Protein AF-Q5LKB1-F1 (afdb_monomer)

Nearest PDB structures (foldseek):
  8ail-assembly1_J  TM=5.888E-01  e=2.685E+00  Bacillus phage VMY22
  8cgp-assembly1_A  TM=6.392E-01  e=9.160E+00  Homo sapiens
  3v6k-assembly2_J  TM=4.999E-01  e=9.739E+00  Saccharolobus solfataricus P2

Organism: Bacillus thuringiensis subsp. konkukian (strain 97-27) (NCBI:txid281309)

Radius of gyration: 14.12 Å; Cα contacts (8 Å, |Δi|>4): 133; chains: 1; bounding box: 35×22×43 Å

Secondary structure (DSSP, 8-state):
-----EEEEEEEEETTS-EEEEEEEESSHHHHHHHHHHHHHHTTTEEEEE----S---S---------EEEEEGGGEEEEEEEE-

Structure (mmCIF, N/CA/C/O backbone):
data_AF-Q5LKB1-F1
#
_entry.id   AF-Q5LKB1-F1
#
loop_
_atom_site.group_PDB
_atom_site.id
_atom_site.type_symbol
_atom_site.label_atom_id
_atom_site.label_alt_id
_atom_site.label_comp_id
_atom_site.label_asym_id
_atom_site.label_entity_id
_atom_site.label_seq_id
_atom_site.pdbx_PDB_ins_code
_atom_site.Cartn_x
_atom_site.Cartn_y
_atom_site.Cartn_z
_atom_site.occupancy
_atom_site.B_iso_or_equiv
_atom_site.auth_seq_id
_atom_site.auth_comp_id
_atom_site.auth_asym_id
_atom_site.auth_atom_id
_atom_site.pdbx_PDB_model_num
ATOM 1 N N . MET A 1 1 ? -8.018 1.055 27.933 1.00 56.62 1 MET A N 1
ATOM 2 C CA . MET A 1 1 ? -8.319 2.028 26.865 1.00 56.62 1 MET A CA 1
ATOM 3 C C . MET A 1 1 ? -8.775 1.222 25.672 1.00 56.62 1 MET A C 1
ATOM 5 O O . MET A 1 1 ? -8.099 0.259 25.337 1.00 56.62 1 MET A O 1
ATOM 9 N N . GLU A 1 2 ? -9.944 1.531 25.126 1.00 67.75 2 GLU A N 1
ATOM 10 C CA . GLU A 1 2 ? -10.453 0.8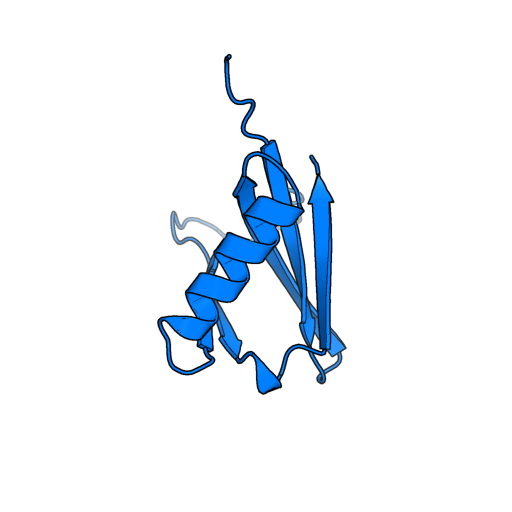60 23.931 1.00 67.75 2 GLU A CA 1
ATOM 11 C C . GLU A 1 2 ? -9.734 1.447 22.714 1.00 67.75 2 GLU A C 1
ATOM 13 O O . GLU A 1 2 ? -9.671 2.666 22.550 1.00 67.75 2 GLU A O 1
ATOM 18 N N . VAL A 1 3 ? -9.107 0.585 21.919 1.00 73.19 3 VAL A N 1
ATOM 19 C CA . VAL A 1 3 ? -8.391 0.992 20.712 1.00 73.19 3 VAL A CA 1
ATOM 20 C C . VAL A 1 3 ? -9.408 1.078 19.580 1.00 73.19 3 VAL A C 1
ATOM 22 O O . VAL A 1 3 ? -9.959 0.062 19.160 1.00 73.19 3 VAL A O 1
ATOM 25 N N . LYS A 1 4 ? -9.669 2.290 19.082 1.00 81.69 4 LYS A N 1
ATOM 26 C CA . LYS A 1 4 ? -10.560 2.491 17.937 1.00 81.69 4 LYS A CA 1
ATOM 27 C C . LYS A 1 4 ? -9.814 2.146 16.648 1.00 81.69 4 LYS A C 1
ATOM 29 O O . LYS A 1 4 ? -8.895 2.859 16.258 1.00 81.69 4 LYS A O 1
ATOM 34 N N . VAL A 1 5 ? -10.229 1.068 15.988 1.00 86.19 5 VAL A N 1
ATOM 35 C CA . VAL A 1 5 ? -9.751 0.697 14.649 1.00 86.19 5 VAL A CA 1
ATOM 36 C C . VAL A 1 5 ? -10.572 1.453 13.604 1.00 86.19 5 VAL A C 1
ATOM 38 O O . VAL A 1 5 ? -11.797 1.504 13.698 1.00 86.19 5 VAL A O 1
ATOM 41 N N . MET A 1 6 ? -9.892 2.055 12.632 1.00 88.94 6 MET A N 1
ATOM 42 C CA . MET A 1 6 ? -10.476 2.805 11.520 1.00 88.94 6 MET A CA 1
ATOM 43 C C . MET A 1 6 ? -10.123 2.121 10.198 1.00 88.94 6 MET A C 1
ATOM 45 O O . MET A 1 6 ? -9.067 1.492 10.088 1.00 88.94 6 MET A O 1
ATOM 49 N N . SER A 1 7 ? -10.987 2.257 9.194 1.00 91.81 7 SER A N 1
ATOM 50 C CA . SER A 1 7 ? -10.683 1.830 7.829 1.00 91.81 7 SER A CA 1
ATOM 51 C C . SER A 1 7 ? -9.975 2.973 7.109 1.00 91.81 7 SER A C 1
ATOM 53 O O . SER A 1 7 ? -10.547 4.037 6.896 1.00 91.81 7 SER A O 1
ATOM 55 N N . ILE A 1 8 ? -8.706 2.760 6.774 1.00 93.12 8 ILE A N 1
ATOM 56 C CA . ILE A 1 8 ? -7.847 3.749 6.124 1.00 93.12 8 ILE A CA 1
ATOM 57 C C . ILE A 1 8 ? -7.591 3.288 4.696 1.00 93.12 8 ILE A C 1
ATOM 59 O O . ILE A 1 8 ? -7.094 2.185 4.462 1.00 93.12 8 ILE A O 1
ATOM 63 N N . VAL A 1 9 ? -7.927 4.133 3.732 1.00 94.12 9 VAL A N 1
ATOM 64 C CA . VAL A 1 9 ? -7.636 3.899 2.322 1.00 94.12 9 VAL A CA 1
ATOM 65 C C . VAL A 1 9 ? -6.197 4.309 2.064 1.00 94.12 9 VAL A C 1
ATOM 67 O O . VAL A 1 9 ? -5.841 5.469 2.243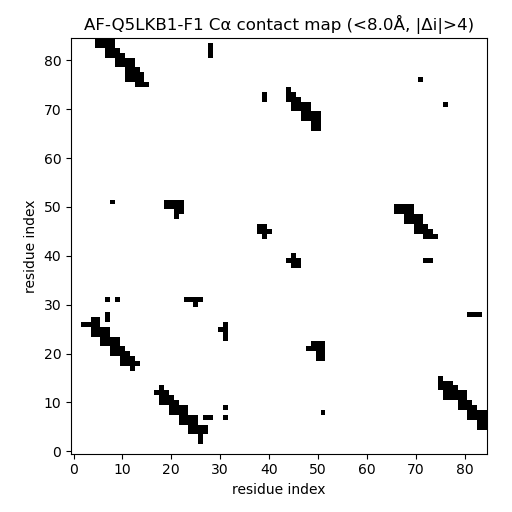 1.00 94.12 9 VAL A O 1
ATOM 70 N N . ALA A 1 10 ? -5.373 3.366 1.620 1.00 94.88 10 ALA A N 1
ATOM 71 C CA . ALA A 1 10 ? -4.024 3.646 1.157 1.00 94.88 10 ALA A CA 1
ATOM 72 C C . ALA A 1 10 ? -3.995 3.610 -0.368 1.00 94.88 10 ALA A C 1
ATOM 74 O O . ALA A 1 10 ? -4.273 2.572 -0.974 1.00 94.88 10 ALA A O 1
ATOM 75 N N . THR A 1 11 ? -3.655 4.738 -0.984 1.00 95.81 11 THR A N 1
ATOM 76 C CA . THR A 1 11 ? -3.561 4.885 -2.437 1.00 95.81 11 THR A CA 1
ATOM 77 C C . THR A 1 11 ? -2.102 4.931 -2.857 1.00 95.81 11 THR A C 1
ATOM 79 O O . THR A 1 11 ? -1.364 5.838 -2.490 1.00 95.81 11 THR A O 1
ATOM 82 N N . PHE A 1 12 ? -1.683 3.955 -3.655 1.00 95.50 12 PHE A N 1
ATOM 83 C CA . PHE A 1 12 ? -0.354 3.879 -4.247 1.00 95.50 12 PHE A CA 1
ATOM 84 C C . PHE A 1 12 ? -0.310 4.702 -5.533 1.00 95.50 12 PHE A C 1
ATOM 86 O O . PHE A 1 12 ? -1.060 4.432 -6.478 1.00 95.50 12 PHE A O 1
ATOM 93 N N . HIS A 1 13 ? 0.603 5.671 -5.587 1.00 95.50 13 HIS A N 1
ATOM 94 C CA . HIS A 1 13 ? 0.892 6.455 -6.783 1.00 95.50 13 HIS A CA 1
ATOM 95 C C . HIS A 1 13 ? 2.142 5.895 -7.452 1.00 95.50 13 HIS A C 1
ATOM 97 O O . HIS A 1 13 ? 3.244 6.015 -6.918 1.00 95.50 13 HIS A O 1
ATOM 103 N N . PHE A 1 14 ? 1.979 5.268 -8.615 1.00 93.62 14 PHE A N 1
ATOM 104 C CA . PHE A 1 14 ? 3.086 4.626 -9.318 1.00 93.62 14 PHE A CA 1
ATOM 105 C C . PHE A 1 14 ? 3.816 5.601 -10.242 1.00 93.62 14 PHE A C 1
ATOM 107 O O . PHE A 1 14 ? 3.212 6.522 -10.792 1.00 93.62 14 PHE A O 1
ATOM 114 N N . VAL A 1 15 ? 5.099 5.335 -10.496 1.00 92.50 15 VAL A N 1
ATOM 115 C CA . VAL A 1 15 ? 5.922 6.075 -11.477 1.00 92.50 15 VAL A CA 1
ATOM 116 C C . VAL A 1 15 ? 5.319 6.063 -12.887 1.00 92.50 15 VAL A C 1
ATOM 118 O O . VAL A 1 15 ? 5.542 6.982 -13.667 1.00 92.50 15 VAL A O 1
ATOM 121 N N . SER A 1 16 ? 4.512 5.048 -13.209 1.00 91.12 16 SER A N 1
ATOM 122 C CA . SER A 1 16 ? 3.787 4.928 -14.479 1.00 91.12 16 SER A CA 1
ATOM 123 C C . SER A 1 16 ? 2.586 5.874 -14.606 1.00 91.12 16 SER A C 1
ATOM 125 O O . SER A 1 16 ? 1.956 5.917 -15.659 1.00 91.12 16 SER A O 1
ATOM 127 N N . GLY A 1 17 ? 2.222 6.593 -13.539 1.00 91.50 17 GLY A N 1
ATOM 128 C CA . GLY A 1 17 ? 0.995 7.387 -13.456 1.00 91.50 17 GLY A CA 1
ATOM 129 C C . GLY A 1 17 ? -0.244 6.580 -13.052 1.00 91.50 17 GLY A C 1
ATOM 130 O O . GLY A 1 17 ? -1.300 7.167 -12.810 1.00 91.50 17 GLY A O 1
ATOM 131 N N . LEU A 1 18 ? -0.128 5.250 -12.930 1.00 91.69 18 LEU A N 1
ATOM 132 C CA . LEU A 1 18 ? -1.197 4.400 -12.411 1.00 91.69 18 LEU A CA 1
ATOM 133 C C . LEU A 1 18 ? -1.481 4.735 -10.940 1.00 91.69 18 LEU A C 1
ATOM 135 O O . LEU A 1 18 ? -0.582 5.114 -10.186 1.00 91.69 18 LEU A O 1
ATOM 139 N N . ARG A 1 19 ? -2.737 4.555 -10.522 1.00 93.62 19 ARG A N 1
ATOM 140 C CA . ARG A 1 19 ? -3.151 4.611 -9.118 1.00 93.62 19 ARG A CA 1
ATOM 141 C C . ARG A 1 19 ? -3.931 3.356 -8.761 1.00 93.62 19 ARG A C 1
ATOM 143 O O . ARG A 1 19 ? -4.803 2.929 -9.523 1.00 93.62 19 ARG A O 1
ATOM 150 N N . ARG A 1 20 ? -3.608 2.763 -7.616 1.00 93.25 20 ARG A N 1
ATOM 151 C CA . ARG A 1 20 ? -4.327 1.619 -7.037 1.00 93.25 20 ARG A CA 1
ATOM 152 C C . ARG A 1 20 ? -4.482 1.845 -5.548 1.00 93.25 20 ARG A C 1
ATOM 154 O O . ARG A 1 20 ? -3.583 2.409 -4.936 1.00 93.25 20 ARG A O 1
ATOM 161 N N . SER A 1 21 ? -5.585 1.383 -4.979 1.00 93.75 21 SER A N 1
ATOM 162 C CA . SER A 1 21 ? -5.875 1.597 -3.565 1.00 93.75 21 SER A CA 1
ATOM 163 C C . SER A 1 21 ? -6.237 0.288 -2.882 1.00 93.75 21 SER A C 1
ATOM 165 O O . SER A 1 21 ? -6.815 -0.600 -3.508 1.00 93.75 21 SER A O 1
ATOM 167 N N . THR A 1 22 ? -5.902 0.192 -1.601 1.00 93.94 22 THR A N 1
ATOM 168 C CA . THR A 1 22 ? -6.272 -0.898 -0.689 1.00 93.94 22 THR A CA 1
ATOM 169 C C . THR A 1 22 ? -6.876 -0.298 0.571 1.00 93.94 22 THR A C 1
ATOM 171 O O . THR A 1 22 ? -6.558 0.833 0.937 1.00 93.94 22 THR A O 1
ATOM 174 N N . ILE A 1 23 ? -7.709 -1.067 1.266 1.00 93.25 23 ILE A N 1
ATOM 175 C CA . ILE A 1 23 ? -8.163 -0.715 2.614 1.00 93.25 23 ILE A CA 1
ATOM 176 C C . ILE A 1 23 ? -7.216 -1.358 3.629 1.00 93.25 23 ILE A C 1
ATOM 178 O O . ILE A 1 23 ? -6.832 -2.520 3.489 1.00 93.25 23 ILE A O 1
ATOM 182 N N . VAL A 1 24 ? -6.830 -0.595 4.648 1.00 92.19 24 VAL A N 1
ATOM 183 C CA . VAL A 1 24 ? -6.039 -1.050 5.792 1.00 92.19 24 VAL A CA 1
ATOM 184 C C . VAL A 1 24 ? -6.781 -0.672 7.066 1.00 92.19 24 VAL A C 1
ATOM 186 O O . VAL A 1 24 ? -7.067 0.497 7.302 1.00 92.19 24 VAL A O 1
ATOM 189 N N . ASN A 1 25 ? -7.073 -1.661 7.907 1.00 92.75 25 ASN A N 1
ATOM 190 C CA . ASN A 1 25 ? -7.671 -1.420 9.216 1.00 92.75 25 ASN A CA 1
ATOM 191 C C . ASN A 1 25 ? -6.561 -1.137 10.235 1.00 92.75 25 ASN A C 1
ATOM 193 O O . ASN A 1 25 ? -5.726 -2.006 10.494 1.00 92.75 25 ASN A O 1
ATOM 197 N N . ALA A 1 26 ? -6.531 0.075 10.786 1.00 93.06 26 ALA A N 1
ATOM 198 C CA . ALA A 1 26 ? -5.491 0.516 11.712 1.00 93.06 26 ALA A CA 1
ATOM 199 C C . ALA A 1 26 ? -6.004 1.583 12.693 1.00 93.06 26 ALA A C 1
ATOM 201 O O . ALA A 1 26 ? -7.055 2.182 12.496 1.00 93.06 26 ALA A O 1
ATOM 202 N N . GLU A 1 27 ? -5.249 1.822 13.765 1.00 92.56 27 GLU A N 1
ATOM 203 C CA . GLU A 1 27 ? -5.590 2.814 14.802 1.00 92.56 27 GLU A CA 1
ATOM 204 C C . GLU A 1 27 ? -5.334 4.261 14.347 1.00 92.56 27 GLU A C 1
ATOM 206 O O . GLU A 1 27 ? -5.887 5.207 14.904 1.00 92.56 27 GLU A O 1
ATOM 211 N N . SER A 1 28 ? -4.452 4.434 13.361 1.00 92.50 28 SER A N 1
ATOM 212 C CA . SER A 1 28 ? -4.035 5.719 12.803 1.00 92.50 28 SER A CA 1
ATOM 213 C C . SER A 1 28 ? -3.372 5.528 11.436 1.00 92.50 28 SER A C 1
ATOM 215 O O . SER A 1 28 ? -2.952 4.419 11.087 1.00 92.50 28 SER A O 1
ATOM 217 N N . GLU A 1 29 ? -3.217 6.619 10.683 1.00 92.44 29 GLU A N 1
ATOM 218 C CA . GLU A 1 29 ? -2.467 6.642 9.418 1.00 92.44 29 GLU A CA 1
ATOM 219 C C . GLU A 1 29 ? -1.016 6.176 9.604 1.00 92.44 29 GLU A C 1
ATOM 221 O O . GLU A 1 29 ? -0.488 5.421 8.791 1.00 92.44 29 GLU A O 1
ATOM 226 N N . GLU A 1 30 ? -0.383 6.546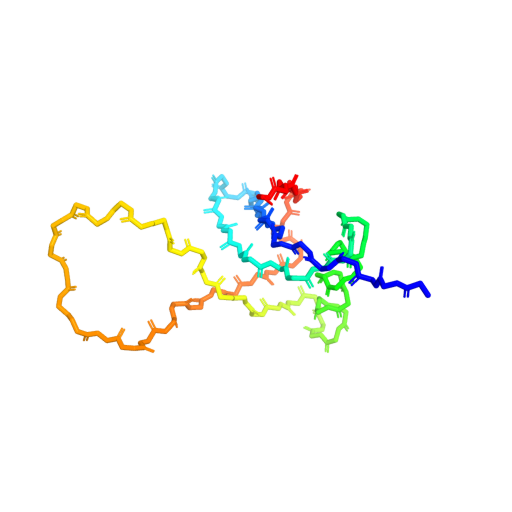 10.722 1.00 93.81 30 GLU A N 1
ATOM 227 C CA . GLU A 1 30 ? 0.972 6.104 11.058 1.00 93.81 30 GLU A CA 1
ATOM 228 C C . GLU A 1 30 ? 1.039 4.577 11.210 1.00 93.81 30 GLU A C 1
ATOM 230 O O . GLU A 1 30 ? 1.923 3.927 10.648 1.00 93.81 30 GLU A O 1
ATOM 235 N N . LYS A 1 31 ? 0.067 3.972 11.908 1.00 94.81 31 LYS A N 1
ATOM 236 C CA . LYS A 1 31 ? -0.019 2.510 12.038 1.00 94.81 31 LYS A CA 1
ATOM 237 C C . LYS A 1 31 ? -0.299 1.836 10.695 1.00 94.81 31 LYS A C 1
ATOM 239 O O . LYS A 1 31 ? 0.317 0.80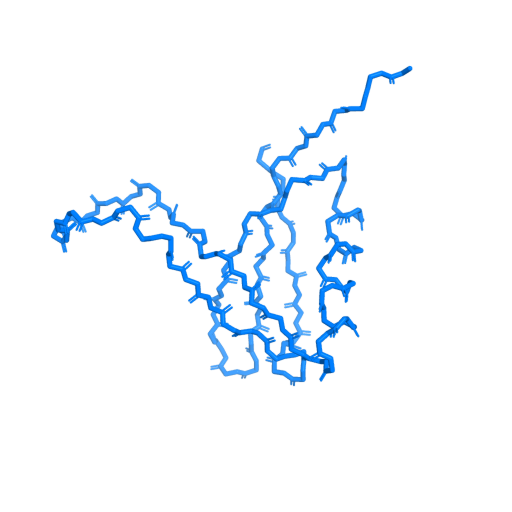9 10.412 1.00 94.81 31 LYS A O 1
ATOM 244 N N . ALA A 1 32 ? -1.164 2.411 9.859 1.00 93.75 32 ALA A N 1
ATOM 245 C CA . ALA A 1 32 ? -1.411 1.908 8.506 1.00 93.75 32 ALA A CA 1
ATOM 246 C C . ALA A 1 32 ? -0.137 1.944 7.646 1.00 93.75 32 ALA A C 1
ATOM 248 O O . ALA A 1 32 ? 0.191 0.957 6.985 1.00 93.75 32 ALA A O 1
ATOM 249 N N . SER A 1 33 ? 0.626 3.035 7.717 1.00 93.19 33 SER A N 1
ATOM 250 C CA . SER A 1 33 ? 1.906 3.179 7.020 1.00 93.19 33 SER A CA 1
ATOM 251 C C . SER A 1 33 ? 2.934 2.149 7.477 1.00 93.19 33 SER A C 1
ATOM 253 O O . SER A 1 33 ? 3.611 1.537 6.647 1.00 93.19 33 SER A O 1
ATOM 255 N N . ILE A 1 34 ? 3.021 1.883 8.783 1.00 94.56 34 ILE A N 1
ATOM 256 C CA . ILE A 1 34 ? 3.884 0.821 9.312 1.00 94.56 34 ILE A CA 1
ATOM 257 C C . ILE A 1 34 ? 3.463 -0.538 8.742 1.00 94.56 34 ILE A C 1
ATOM 259 O O . ILE A 1 34 ? 4.316 -1.255 8.225 1.00 94.56 34 ILE A O 1
ATOM 263 N N . ILE A 1 35 ? 2.167 -0.870 8.759 1.00 93.00 35 ILE A N 1
ATOM 264 C CA . ILE A 1 35 ? 1.647 -2.137 8.217 1.00 93.00 35 ILE A CA 1
ATOM 265 C C . ILE A 1 35 ? 2.043 -2.314 6.744 1.00 93.00 35 ILE A C 1
ATOM 267 O O . ILE A 1 35 ? 2.559 -3.368 6.366 1.00 93.00 35 ILE A O 1
ATOM 271 N N . ILE A 1 36 ? 1.837 -1.289 5.913 1.00 92.31 36 ILE A N 1
ATOM 272 C CA . ILE A 1 36 ? 2.182 -1.334 4.486 1.00 92.31 36 ILE A CA 1
ATOM 273 C C . ILE A 1 36 ? 3.688 -1.498 4.285 1.00 92.31 36 ILE A C 1
ATOM 275 O O . ILE A 1 36 ? 4.119 -2.366 3.526 1.00 92.31 36 ILE A O 1
ATOM 279 N N . ASN A 1 37 ? 4.498 -0.705 4.985 1.00 89.88 37 ASN A N 1
ATOM 280 C CA . ASN A 1 37 ? 5.949 -0.792 4.879 1.00 89.88 37 ASN A CA 1
ATOM 281 C C . ASN A 1 37 ? 6.462 -2.171 5.304 1.00 89.88 37 ASN A C 1
ATOM 283 O O . ASN A 1 37 ? 7.277 -2.763 4.598 1.00 89.88 37 ASN A O 1
ATOM 287 N N . THR A 1 38 ? 5.949 -2.729 6.404 1.00 90.62 38 THR A N 1
ATOM 288 C CA . THR A 1 38 ? 6.310 -4.077 6.856 1.00 90.62 38 THR A CA 1
ATOM 289 C C . THR A 1 38 ? 6.021 -5.133 5.789 1.00 90.62 38 THR A C 1
ATOM 291 O O . THR A 1 38 ? 6.866 -6.005 5.587 1.00 90.62 38 THR A O 1
ATOM 294 N N . LYS A 1 39 ? 4.904 -5.034 5.051 1.00 88.00 39 LYS A N 1
ATOM 295 C CA . LYS A 1 39 ? 4.607 -5.963 3.946 1.00 88.00 39 LYS A CA 1
ATOM 296 C C . LYS A 1 39 ? 5.682 -5.936 2.855 1.00 88.00 39 LYS A C 1
ATOM 298 O O . LYS A 1 39 ? 6.117 -6.998 2.423 1.00 88.00 39 LYS A O 1
ATOM 303 N N . PHE A 1 40 ? 6.172 -4.758 2.462 1.00 84.00 40 PHE A N 1
ATOM 304 C CA . PHE A 1 40 ? 7.267 -4.660 1.486 1.00 84.00 40 PHE A CA 1
ATOM 305 C C . PHE A 1 40 ? 8.575 -5.281 1.991 1.00 84.00 40 PHE A C 1
ATOM 307 O O . PHE A 1 40 ? 9.297 -5.917 1.223 1.00 84.00 40 PHE A O 1
ATOM 314 N N . PHE A 1 41 ? 8.900 -5.101 3.276 1.00 77.81 41 PHE A N 1
ATOM 315 C CA . PHE A 1 41 ? 10.135 -5.640 3.858 1.00 77.81 41 PHE A CA 1
ATOM 316 C C . PHE A 1 41 ? 10.101 -7.161 4.034 1.00 77.81 41 PHE A C 1
ATOM 318 O O . PHE A 1 41 ? 11.143 -7.803 3.926 1.00 77.81 41 PHE A O 1
ATOM 325 N N . GLN A 1 42 ? 8.922 -7.745 4.262 1.00 77.19 42 GLN A N 1
ATOM 326 C CA . GLN A 1 42 ? 8.751 -9.199 4.318 1.00 77.19 42 GLN A CA 1
ATOM 327 C C . GLN A 1 42 ? 8.949 -9.872 2.948 1.00 77.19 42 GLN A C 1
ATOM 329 O O . GLN A 1 42 ? 9.341 -11.035 2.902 1.00 77.19 42 GLN A O 1
ATOM 334 N N . GLY A 1 43 ? 8.717 -9.148 1.847 1.00 63.06 43 GLY A N 1
ATOM 335 C CA . GLY A 1 43 ? 8.709 -9.677 0.482 1.00 63.06 43 GLY A CA 1
ATOM 336 C C . GLY A 1 43 ? 9.820 -9.162 -0.435 1.00 63.06 43 GLY A C 1
ATOM 337 O O . GLY A 1 43 ? 9.584 -9.022 -1.621 1.00 63.06 43 GLY A O 1
ATOM 338 N N . VAL A 1 44 ? 11.028 -8.838 0.044 1.00 78.31 44 VAL A N 1
ATOM 339 C CA . VAL A 1 44 ? 12.144 -8.383 -0.834 1.00 78.31 44 VAL A CA 1
ATOM 340 C C . VAL A 1 44 ? 11.749 -7.180 -1.725 1.00 78.31 44 VAL A C 1
ATOM 342 O O . VAL A 1 44 ? 12.099 -7.108 -2.899 1.00 78.31 44 VAL A O 1
ATOM 345 N N . GLY A 1 45 ? 10.973 -6.233 -1.188 1.00 83.31 45 GLY A N 1
ATOM 346 C CA . GLY A 1 45 ? 10.580 -5.019 -1.912 1.00 83.31 45 GLY A CA 1
ATOM 347 C C . GLY A 1 45 ? 9.316 -5.136 -2.769 1.00 83.31 45 GLY A C 1
ATOM 348 O O . GLY A 1 45 ? 8.997 -4.175 -3.467 1.00 83.31 45 GLY A O 1
ATOM 349 N N . HIS A 1 46 ? 8.560 -6.236 -2.694 1.00 89.06 46 HIS A N 1
ATOM 350 C CA . HIS A 1 46 ? 7.217 -6.332 -3.278 1.00 89.06 46 HIS A CA 1
ATOM 351 C C . HIS A 1 46 ? 6.181 -6.830 -2.262 1.00 89.06 46 HIS A C 1
ATOM 353 O O . HIS A 1 46 ? 6.521 -7.458 -1.260 1.00 89.06 46 HIS A O 1
ATOM 359 N N . ALA A 1 47 ? 4.913 -6.495 -2.496 1.00 91.31 47 ALA A N 1
ATOM 360 C CA . ALA A 1 47 ? 3.786 -6.921 -1.674 1.00 91.31 47 ALA A CA 1
ATOM 361 C C . ALA A 1 47 ? 2.496 -7.017 -2.501 1.00 91.31 47 ALA A C 1
ATOM 363 O O . ALA A 1 47 ? 2.288 -6.246 -3.437 1.00 91.31 47 ALA A O 1
ATOM 364 N N . ILE A 1 48 ? 1.618 -7.950 -2.125 1.00 91.12 48 ILE A N 1
ATOM 365 C CA . ILE A 1 48 ? 0.295 -8.133 -2.736 1.00 91.12 48 ILE A CA 1
ATOM 366 C C . ILE A 1 48 ? -0.763 -7.478 -1.841 1.00 91.12 48 ILE A C 1
ATOM 368 O O . ILE A 1 48 ? -0.770 -7.669 -0.617 1.00 91.12 48 ILE A O 1
ATOM 372 N N . PHE A 1 49 ? -1.661 -6.710 -2.455 1.00 91.38 49 PHE A N 1
ATOM 373 C CA . PHE A 1 49 ? -2.758 -6.014 -1.788 1.00 91.38 49 PHE A CA 1
ATOM 374 C C . PHE A 1 49 ? -4.097 -6.325 -2.447 1.00 91.38 49 PHE A C 1
ATOM 376 O O . PHE A 1 49 ? -4.160 -6.666 -3.626 1.00 91.38 49 PHE A O 1
ATOM 383 N N . GLU A 1 50 ? -5.169 -6.184 -1.676 1.00 91.31 50 GLU A N 1
ATOM 384 C CA . GLU A 1 50 ? -6.540 -6.303 -2.164 1.00 91.31 50 GLU A CA 1
ATOM 385 C C . GLU A 1 50 ? -6.991 -4.961 -2.742 1.00 91.31 50 GLU A C 1
ATOM 387 O O . GLU A 1 50 ? -6.789 -3.904 -2.142 1.00 91.31 50 GLU A O 1
ATOM 392 N N . LEU A 1 51 ? -7.583 -4.991 -3.932 1.00 86.88 51 LEU A N 1
ATOM 393 C CA . LEU A 1 51 ? -8.072 -3.805 -4.609 1.00 86.88 51 LEU A CA 1
ATOM 394 C C . LEU A 1 51 ? -9.324 -3.286 -3.903 1.00 86.88 51 LEU A C 1
ATOM 396 O O . LEU A 1 51 ? -10.327 -3.989 -3.774 1.00 86.88 51 LEU A O 1
ATOM 400 N N . MET A 1 52 ? -9.289 -2.017 -3.505 1.00 81.25 52 MET A N 1
ATOM 401 C CA . MET A 1 52 ? -10.472 -1.317 -3.030 1.00 81.25 52 MET A CA 1
ATOM 402 C C . MET A 1 52 ? -11.470 -1.167 -4.186 1.00 81.25 52 MET A C 1
ATOM 404 O O . MET A 1 52 ? -11.290 -0.331 -5.075 1.00 81.25 52 MET A O 1
ATOM 408 N N . ARG A 1 53 ? -12.545 -1.958 -4.170 1.00 71.38 53 ARG A N 1
ATOM 409 C CA . ARG A 1 53 ? -13.692 -1.755 -5.061 1.00 71.38 53 ARG A CA 1
ATOM 410 C C . ARG A 1 53 ? -14.505 -0.569 -4.542 1.00 71.38 53 ARG A C 1
ATOM 412 O O . ARG A 1 53 ? -15.029 -0.622 -3.434 1.00 71.38 53 ARG A O 1
ATOM 419 N N . LYS A 1 54 ? -14.619 0.508 -5.327 1.00 57.53 54 LYS A N 1
ATOM 420 C CA . LYS A 1 54 ? -15.646 1.529 -5.073 1.00 57.53 54 LYS A CA 1
ATOM 421 C C . LYS A 1 54 ? -17.001 0.905 -5.399 1.00 57.53 54 LYS A C 1
ATOM 423 O O . LYS A 1 54 ? -17.164 0.365 -6.486 1.00 57.53 54 LYS A O 1
ATOM 428 N N . GLU A 1 55 ? -17.967 1.003 -4.493 1.00 53.75 55 GLU A N 1
ATOM 429 C CA . GLU A 1 55 ? -19.318 0.435 -4.660 1.00 53.75 55 GLU A CA 1
ATOM 430 C C . GLU A 1 55 ? -20.157 1.079 -5.784 1.00 53.75 55 GLU A C 1
ATOM 432 O O . GLU A 1 55 ? -21.319 0.724 -5.966 1.00 53.75 55 GLU A O 1
ATOM 437 N N . ASN A 1 56 ? -19.582 1.967 -6.601 1.00 43.28 56 ASN A N 1
ATOM 438 C CA . ASN A 1 56 ? -20.233 2.478 -7.805 1.00 43.28 56 ASN A CA 1
ATOM 439 C C . ASN A 1 56 ? -20.090 1.459 -8.941 1.00 43.28 56 ASN A C 1
ATOM 441 O O . ASN A 1 56 ? -19.262 1.605 -9.840 1.00 43.28 56 ASN A O 1
ATOM 445 N N . LYS A 1 57 ? -20.899 0.401 -8.850 1.00 45.47 57 LYS A N 1
ATOM 446 C CA . LYS A 1 57 ? -21.194 -0.516 -9.950 1.00 45.47 57 LYS A CA 1
ATOM 447 C C . LYS A 1 57 ? -22.055 0.211 -10.985 1.00 45.47 57 LYS A C 1
ATOM 449 O O . LYS A 1 57 ? -23.277 0.130 -10.916 1.00 45.47 57 LYS A O 1
ATOM 454 N N . ASP A 1 58 ? -21.421 0.868 -11.947 1.00 40.81 58 ASP A N 1
ATOM 455 C CA . ASP A 1 58 ? -22.037 0.997 -13.265 1.00 40.81 58 ASP A CA 1
ATOM 456 C C . ASP A 1 58 ? -21.705 -0.273 -14.056 1.00 40.81 58 ASP A C 1
ATOM 458 O O . ASP A 1 58 ? -20.557 -0.531 -14.397 1.00 40.81 58 ASP A O 1
ATOM 462 N N . GLU A 1 59 ? -22.757 -1.075 -14.229 1.00 48.41 59 GLU A N 1
ATOM 463 C CA . GLU A 1 59 ? -23.033 -2.006 -15.326 1.00 48.41 59 GLU A CA 1
ATOM 464 C C . GLU A 1 59 ? -21.985 -3.076 -15.708 1.00 48.41 59 GLU A C 1
ATOM 466 O O . GLU A 1 59 ? -20.911 -2.806 -16.229 1.00 48.41 59 GLU A O 1
ATOM 471 N N . PHE A 1 60 ? -22.430 -4.334 -15.573 1.00 46.00 60 PHE A N 1
ATOM 472 C CA . PHE A 1 60 ? -21.848 -5.559 -16.135 1.00 46.00 60 PHE A CA 1
ATOM 473 C C . PHE A 1 60 ? -20.485 -6.000 -15.586 1.00 46.00 60 PHE A C 1
ATOM 475 O O . PHE A 1 60 ? -19.460 -5.842 -16.229 1.00 46.00 60 PHE A O 1
ATOM 482 N N . GLU A 1 61 ? -20.508 -6.734 -14.471 1.00 42.53 61 GLU A N 1
ATOM 483 C CA . GLU A 1 61 ? -19.889 -8.067 -14.464 1.00 42.53 61 GLU A CA 1
ATOM 484 C C . GLU A 1 61 ? -20.475 -8.924 -13.333 1.00 42.53 61 GLU A C 1
ATOM 486 O O . GLU A 1 61 ? -20.489 -8.569 -12.150 1.00 42.53 61 GLU A O 1
ATOM 491 N N . GLU A 1 62 ? -21.065 -10.037 -13.755 1.00 45.03 62 GLU A N 1
ATOM 492 C CA . GLU A 1 62 ? -21.716 -11.044 -12.935 1.00 45.03 62 GLU A CA 1
ATOM 493 C C . GLU A 1 62 ? -20.693 -11.814 -12.084 1.00 45.03 62 GLU A C 1
ATOM 495 O O . GLU A 1 62 ? -19.626 -12.195 -12.552 1.00 45.03 62 GLU A O 1
ATOM 500 N N . ASN A 1 63 ? -21.086 -12.115 -10.845 1.00 44.69 63 ASN A N 1
ATOM 501 C CA . ASN A 1 63 ? -20.652 -13.264 -10.048 1.00 44.69 63 ASN A CA 1
ATOM 502 C C . ASN A 1 63 ? -19.144 -13.553 -9.936 1.00 44.69 63 ASN A C 1
ATOM 504 O O . ASN A 1 63 ? -18.570 -14.373 -10.652 1.00 44.69 63 ASN A O 1
ATOM 508 N N . GLY A 1 64 ? -18.557 -13.057 -8.849 1.00 42.69 64 GLY A N 1
ATOM 509 C CA . GLY A 1 64 ? -17.429 -13.735 -8.229 1.00 42.69 64 GLY A CA 1
ATOM 510 C C . GLY A 1 64 ? -17.054 -13.112 -6.895 1.00 42.69 64 GLY A C 1
ATOM 511 O O . GLY A 1 64 ? -16.602 -11.970 -6.860 1.00 42.69 64 GLY A O 1
ATOM 512 N N . ASP A 1 65 ? -17.107 -13.900 -5.821 1.00 52.25 65 ASP A N 1
ATOM 513 C CA . ASP A 1 65 ? -16.464 -13.642 -4.515 1.00 52.25 65 ASP A CA 1
ATOM 514 C C . ASP A 1 65 ? -14.923 -13.518 -4.610 1.00 52.25 65 ASP A C 1
ATOM 516 O O . ASP A 1 65 ? -14.189 -13.688 -3.638 1.00 52.25 65 ASP A O 1
ATOM 520 N N . LYS A 1 66 ? -14.387 -13.261 -5.807 1.00 59.00 66 LYS A N 1
ATOM 521 C CA . LYS A 1 66 ? -12.971 -13.046 -6.055 1.00 59.00 66 LYS A CA 1
ATOM 522 C C . LYS A 1 66 ? -12.653 -11.602 -5.711 1.00 59.00 66 LYS A C 1
ATOM 524 O O . LYS A 1 66 ? -13.017 -10.682 -6.446 1.00 59.00 66 LYS A O 1
ATOM 529 N N . VAL A 1 67 ? -11.972 -11.428 -4.587 1.00 67.06 67 VAL A N 1
ATOM 530 C CA . VAL A 1 67 ? -11.262 -10.195 -4.264 1.00 67.06 67 VAL A CA 1
ATOM 531 C C . VAL A 1 67 ? -10.188 -9.996 -5.332 1.00 67.06 67 VAL A C 1
ATOM 533 O O . VAL A 1 67 ? -9.328 -10.856 -5.523 1.00 67.06 67 VAL A O 1
ATOM 536 N N . GLU A 1 68 ? -10.265 -8.896 -6.076 1.00 84.31 68 GLU A N 1
ATOM 537 C CA . GLU A 1 68 ? -9.193 -8.518 -6.996 1.00 84.31 68 GLU A CA 1
ATOM 538 C C . GLU A 1 68 ? -7.951 -8.152 -6.190 1.00 84.31 68 GLU A C 1
ATOM 540 O O . GLU A 1 68 ? -8.034 -7.392 -5.229 1.00 84.31 68 GLU A O 1
ATOM 545 N N . GLN A 1 69 ? -6.800 -8.695 -6.572 1.00 89.75 69 GLN A N 1
ATOM 546 C CA . GLN A 1 69 ? -5.519 -8.407 -5.937 1.00 89.75 69 GLN A CA 1
ATOM 547 C C . GLN A 1 69 ? -4.581 -7.738 -6.935 1.00 89.75 69 GLN A C 1
ATOM 549 O O . GLN A 1 69 ? -4.666 -7.974 -8.141 1.00 89.75 69 GLN A O 1
ATOM 554 N N . PHE A 1 70 ? -3.672 -6.910 -6.433 1.00 89.56 70 PHE A N 1
ATOM 555 C CA . PHE A 1 70 ? -2.631 -6.283 -7.232 1.00 89.56 70 PHE A CA 1
ATOM 556 C C . PHE A 1 70 ? -1.281 -6.371 -6.527 1.00 89.56 70 PHE A C 1
ATOM 558 O O . PHE A 1 70 ? -1.178 -6.255 -5.305 1.00 89.56 70 PHE A O 1
ATOM 565 N N . GLU A 1 71 ? -0.242 -6.590 -7.323 1.00 91.31 71 GLU A N 1
ATOM 566 C CA . GLU A 1 71 ? 1.136 -6.600 -6.857 1.00 91.31 71 GLU A CA 1
ATOM 567 C C . GLU A 1 71 ? 1.718 -5.187 -6.915 1.00 91.31 71 GLU A C 1
ATOM 569 O O . GLU A 1 71 ? 1.522 -4.439 -7.878 1.00 91.31 71 GLU A O 1
ATOM 574 N N . VAL A 1 72 ? 2.436 -4.816 -5.861 1.00 92.38 72 VAL A N 1
ATOM 575 C CA . VAL A 1 72 ? 3.094 -3.523 -5.722 1.00 92.38 72 VAL A CA 1
ATOM 576 C C . VAL A 1 72 ? 4.570 -3.773 -5.490 1.00 92.38 72 VAL A C 1
ATOM 578 O O . VAL A 1 72 ? 4.952 -4.415 -4.515 1.00 92.38 72 VAL A O 1
ATOM 581 N N . PHE A 1 73 ? 5.400 -3.219 -6.366 1.00 91.81 73 PHE A N 1
ATOM 582 C CA . PHE A 1 73 ? 6.847 -3.164 -6.191 1.00 91.81 73 PHE A CA 1
ATOM 583 C C . PHE A 1 73 ? 7.204 -1.805 -5.603 1.00 91.81 73 PHE A C 1
ATOM 585 O O . PHE A 1 73 ? 6.832 -0.777 -6.170 1.00 91.81 73 PHE A O 1
ATOM 592 N N . ARG A 1 74 ? 7.923 -1.790 -4.480 1.00 89.88 74 ARG A N 1
ATOM 593 C CA . ARG A 1 74 ? 8.301 -0.568 -3.759 1.00 89.88 74 ARG A CA 1
ATOM 594 C C . ARG A 1 74 ? 9.019 0.430 -4.665 1.00 89.88 74 ARG A C 1
ATOM 596 O O . ARG A 1 74 ? 8.701 1.611 -4.623 1.00 89.88 74 ARG A O 1
ATOM 603 N N . ASP A 1 75 ? 9.913 -0.054 -5.522 1.00 91.62 75 ASP A N 1
ATOM 604 C CA . ASP A 1 75 ? 10.705 0.785 -6.432 1.00 91.62 75 ASP A CA 1
ATOM 605 C C . ASP A 1 75 ? 9.864 1.422 -7.553 1.00 91.62 75 ASP A C 1
ATOM 607 O O . ASP A 1 75 ? 10.323 2.327 -8.245 1.00 91.62 75 ASP A O 1
ATOM 611 N N . HIS A 1 76 ? 8.617 0.976 -7.732 1.00 93.19 76 HIS A N 1
ATOM 612 C CA . HIS A 1 76 ? 7.667 1.558 -8.679 1.00 93.19 76 HIS A CA 1
ATOM 613 C C . HIS A 1 76 ? 6.675 2.525 -8.015 1.00 93.19 76 HIS A C 1
ATOM 615 O O . HIS A 1 76 ? 5.875 3.141 -8.724 1.00 93.19 76 HIS A O 1
ATOM 621 N N . VAL A 1 77 ? 6.703 2.672 -6.686 1.00 92.94 77 VAL A N 1
ATOM 622 C CA . VAL A 1 77 ? 5.831 3.583 -5.932 1.00 92.94 77 VAL A CA 1
ATOM 623 C C . VAL A 1 77 ? 6.549 4.912 -5.720 1.00 92.94 77 VAL A C 1
ATOM 625 O O . VAL A 1 77 ? 7.627 4.959 -5.138 1.00 92.94 77 VAL A O 1
ATOM 628 N N . MET A 1 78 ? 5.934 6.008 -6.162 1.00 94.75 78 MET A N 1
ATOM 629 C CA . MET A 1 78 ? 6.430 7.357 -5.882 1.00 94.75 78 MET A CA 1
ATOM 630 C C . MET A 1 78 ? 6.094 7.785 -4.454 1.00 94.75 78 MET A C 1
ATOM 632 O O . MET A 1 78 ? 6.961 8.243 -3.719 1.00 94.75 78 MET A O 1
ATOM 636 N N . PHE A 1 79 ? 4.822 7.657 -4.074 1.00 93.12 79 PHE A N 1
ATOM 637 C CA . PHE A 1 79 ? 4.322 7.970 -2.740 1.00 93.12 79 PHE A CA 1
ATO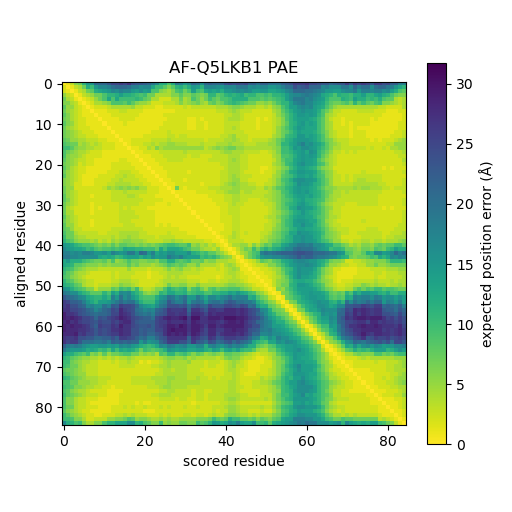M 638 C C . PHE A 1 79 ? 2.997 7.244 -2.481 1.00 93.12 79 PHE A C 1
ATOM 640 O O . PHE A 1 79 ? 2.405 6.648 -3.390 1.00 93.12 79 PHE A O 1
ATOM 647 N N . ILE A 1 80 ? 2.565 7.270 -1.221 1.00 95.25 80 ILE A N 1
ATOM 648 C CA . ILE A 1 80 ? 1.323 6.655 -0.760 1.00 95.25 80 ILE A CA 1
ATOM 649 C C . ILE A 1 80 ? 0.534 7.708 0.006 1.00 95.25 80 ILE A C 1
ATOM 651 O O . ILE A 1 80 ? 1.048 8.252 0.984 1.00 95.25 80 ILE A O 1
ATOM 655 N N . ASP A 1 81 ? -0.697 7.951 -0.432 1.00 95.19 81 ASP A N 1
ATOM 656 C CA . ASP A 1 81 ? -1.652 8.804 0.272 1.00 95.19 81 ASP A CA 1
ATOM 657 C C . ASP A 1 81 ? -2.539 7.947 1.179 1.00 95.19 81 ASP A C 1
ATOM 659 O O . ASP A 1 81 ? -2.939 6.842 0.795 1.00 95.19 81 ASP A O 1
A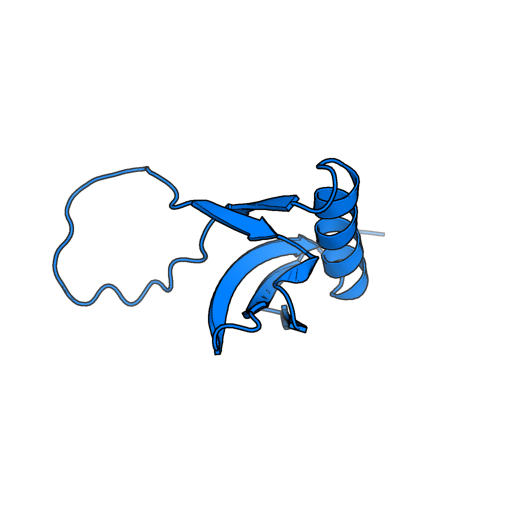TOM 663 N N . TYR A 1 82 ? -2.853 8.462 2.368 1.00 93.62 82 TYR A N 1
ATOM 664 C CA . TYR A 1 82 ? -3.723 7.814 3.349 1.00 93.62 82 TYR A CA 1
ATOM 665 C C . TYR A 1 82 ? -4.955 8.686 3.595 1.00 93.62 82 TYR A C 1
ATOM 667 O O . TYR A 1 82 ? -4.825 9.881 3.843 1.00 93.62 82 TYR A O 1
ATOM 675 N N . GLU A 1 83 ? -6.142 8.089 3.523 1.00 91.81 83 GLU A N 1
ATOM 676 C CA . GLU A 1 83 ? -7.421 8.761 3.764 1.00 91.81 83 GLU A CA 1
ATOM 677 C C . GLU A 1 83 ? -8.242 7.950 4.773 1.00 91.81 83 GLU A C 1
ATOM 679 O O . GLU A 1 83 ? -8.463 6.751 4.587 1.00 91.81 83 GLU A O 1
ATOM 684 N N . VAL A 1 84 ? -8.674 8.590 5.862 1.00 87.00 84 VAL A N 1
ATOM 685 C CA . VAL A 1 84 ? -9.516 7.970 6.897 1.00 87.00 84 VAL A CA 1
ATOM 686 C C . VAL A 1 84 ? -10.985 8.027 6.466 1.00 87.00 84 VAL A C 1
ATOM 688 O O . VAL A 1 84 ? -11.464 9.103 6.109 1.00 87.00 84 VAL A O 1
ATOM 691 N N . GLN A 1 85 ? -11.692 6.893 6.532 1.00 71.12 85 GLN A N 1
ATOM 692 C CA . GLN A 1 85 ? -13.148 6.816 6.338 1.00 71.12 85 GLN A CA 1
ATOM 693 C C . GLN A 1 85 ? -13.935 6.910 7.648 1.00 71.12 85 GLN A C 1
ATOM 695 O O . GLN A 1 85 ? -13.451 6.401 8.688 1.00 71.12 85 GLN A O 1
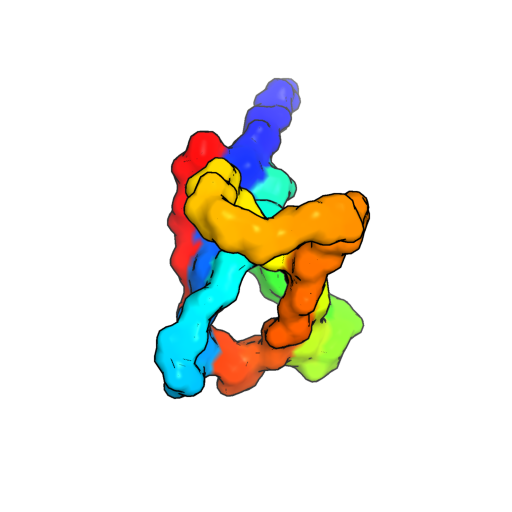#

Mean predicted aligned error: 7.85 Å

Foldseek 3Di:
DDQDWFWKKKWFQFPVRDIFIATDTDSDPVRSVVVVVVQCVVPVQKHKGFTDDDPPDDDDDDDDPDGDIDMDGNVGTPDMDMDTD

Sequence (85 aa):
MEVKVMSIVATFHFVSGLRRSTIVNAESEEKASIIINTKFFQGVGHAIFELMRKENKDEFEENGDKVEQFE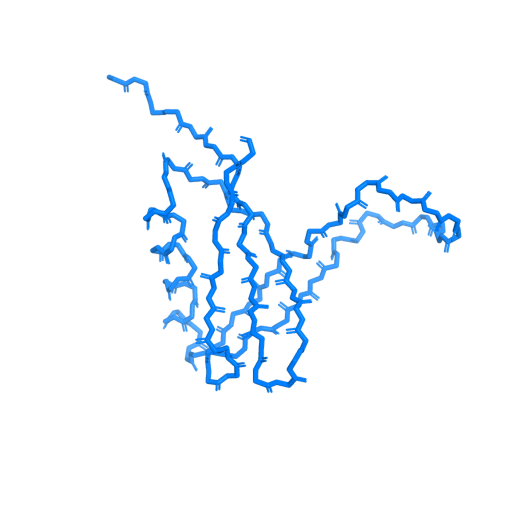VFRDHVMFIDYEVQ

Solvent-accessible surface area (backbone atoms only — not comparable to full-atom values): 5204 Å² total; per-residue (Å²): 133,88,82,64,72,38,53,28,39,40,34,41,36,30,76,88,71,51,74,53,40,27,74,37,80,24,73,41,68,69,53,37,51,51,55,55,53,51,44,23,66,77,44,86,42,28,39,79,44,53,52,59,77,72,89,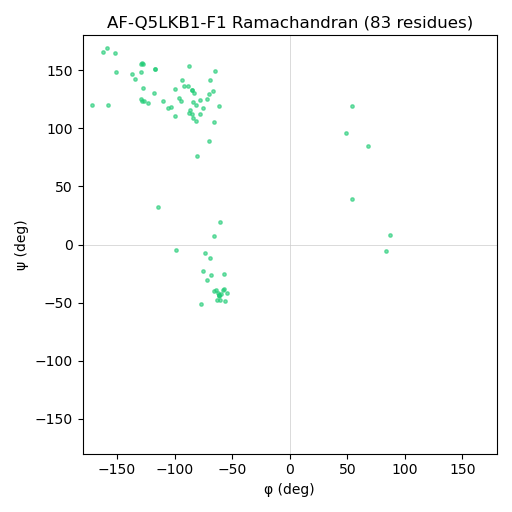76,78,77,78,89,82,83,87,68,98,67,79,53,69,48,81,44,49,54,93,46,46,73,50,71,51,76,46,82,106

pLDDT: mean 82.32, std 16.69, range [40.81, 95.81]